Protein AF-M4EIZ7-F1 (afdb_monomer_lite)

InterPro domains:
  IPR009071 High mobility group box domain [PS50118] (64-127)
  IPR036910 High mobility group box domain superfamily [G3DSA:1.10.30.10] (46-147)
  IPR036910 High mobility group box domain superfamily [SSF470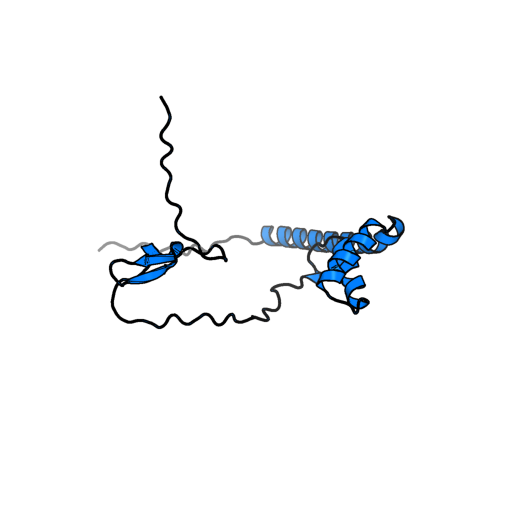95] (64-124)

pLDDT: mean 77.68, std 16.61, range [40.66, 96.44]

Structure (mmCIF, N/CA/C/O backbone):
data_AF-M4EIZ7-F1
#
_entry.id   AF-M4EIZ7-F1
#
loop_
_atom_site.group_PDB
_atom_site.id
_atom_site.type_symbol
_atom_site.label_atom_id
_atom_site.label_alt_id
_atom_site.label_comp_id
_atom_site.label_asym_id
_atom_site.label_entity_id
_atom_site.label_seq_id
_atom_site.pdbx_PDB_ins_code
_atom_site.Cartn_x
_atom_site.Cartn_y
_atom_site.Cartn_z
_atom_site.occupancy
_atom_site.B_iso_or_equiv
_atom_site.auth_seq_id
_atom_site.auth_comp_id
_atom_site.auth_asym_id
_atom_site.auth_atom_id
_atom_site.pdbx_PDB_model_num
ATOM 1 N N . MET A 1 1 ? 21.995 -49.589 -6.315 1.00 51.41 1 MET A N 1
ATOM 2 C CA . MET A 1 1 ? 21.431 -49.164 -7.616 1.00 51.41 1 MET A CA 1
ATOM 3 C C . MET A 1 1 ? 21.287 -47.648 -7.625 1.00 51.41 1 MET A C 1
ATOM 5 O O . MET A 1 1 ? 20.563 -47.116 -6.792 1.00 51.41 1 MET A O 1
ATOM 9 N N . ALA A 1 2 ? 22.015 -46.943 -8.492 1.00 57.19 2 ALA A N 1
ATOM 10 C CA . ALA A 1 2 ? 21.893 -45.491 -8.612 1.00 57.19 2 ALA A CA 1
ATOM 11 C C . ALA A 1 2 ? 20.560 -45.145 -9.294 1.00 57.19 2 ALA A C 1
ATOM 13 O O . ALA A 1 2 ? 20.299 -45.598 -10.407 1.00 57.19 2 ALA A O 1
ATOM 14 N N . ARG A 1 3 ? 19.702 -44.361 -8.629 1.00 63.81 3 ARG A N 1
ATOM 15 C CA . ARG A 1 3 ? 18.488 -43.817 -9.252 1.00 63.81 3 ARG A CA 1
ATOM 16 C C . ARG A 1 3 ? 18.920 -42.861 -10.364 1.00 63.81 3 ARG A C 1
ATOM 18 O O . ARG A 1 3 ? 19.414 -41.772 -10.073 1.00 63.81 3 ARG A O 1
ATOM 25 N N . ILE A 1 4 ? 18.740 -43.265 -11.620 1.00 63.62 4 ILE A N 1
ATOM 26 C CA . ILE A 1 4 ? 18.864 -42.377 -12.778 1.00 63.62 4 ILE A CA 1
ATOM 27 C C . ILE A 1 4 ? 17.830 -41.267 -12.582 1.00 63.62 4 ILE A C 1
ATOM 29 O O . ILE A 1 4 ? 16.629 -41.479 -12.741 1.00 63.62 4 ILE A O 1
ATOM 33 N N . ARG A 1 5 ? 18.282 -40.079 -12.171 1.00 64.69 5 ARG A N 1
ATOM 34 C CA . ARG A 1 5 ? 17.429 -38.892 -12.180 1.00 64.69 5 ARG A CA 1
ATOM 35 C C . ARG A 1 5 ? 17.191 -38.576 -13.651 1.00 64.69 5 ARG A C 1
ATOM 37 O O . ARG A 1 5 ? 18.125 -38.148 -14.328 1.00 64.69 5 ARG A O 1
ATOM 44 N N . LYS A 1 6 ? 15.975 -38.806 -14.156 1.00 65.88 6 LYS A N 1
ATOM 45 C CA . LYS A 1 6 ? 15.552 -38.234 -15.439 1.00 65.88 6 LYS A CA 1
ATOM 46 C C . LYS A 1 6 ? 15.778 -36.726 -15.321 1.00 65.88 6 LYS A C 1
ATOM 48 O O . LYS A 1 6 ? 15.072 -36.061 -14.567 1.00 65.88 6 LYS A O 1
ATOM 53 N N . ARG A 1 7 ? 16.807 -36.188 -15.985 1.00 62.72 7 ARG A N 1
ATOM 54 C CA . ARG A 1 7 ? 16.916 -34.740 -16.168 1.00 62.72 7 ARG A CA 1
ATOM 55 C C . ARG A 1 7 ? 15.760 -34.367 -17.080 1.00 62.72 7 ARG A C 1
ATOM 57 O O . ARG A 1 7 ? 15.833 -34.595 -18.282 1.00 62.72 7 ARG A O 1
ATOM 64 N N . VAL A 1 8 ? 14.685 -33.859 -16.490 1.00 70.25 8 VAL A N 1
ATOM 65 C CA . VAL A 1 8 ? 13.662 -33.142 -17.242 1.00 70.25 8 VAL A CA 1
ATOM 66 C C . VAL A 1 8 ? 14.391 -31.954 -17.860 1.00 70.25 8 VAL A C 1
ATOM 68 O O . VAL A 1 8 ? 14.947 -31.129 -17.133 1.00 70.25 8 VAL A O 1
ATOM 71 N N . GLN A 1 9 ? 14.504 -31.925 -19.188 1.00 69.31 9 GLN A N 1
ATOM 72 C CA . GLN A 1 9 ? 15.018 -30.744 -19.867 1.00 69.31 9 GLN A CA 1
ATOM 73 C C . GLN A 1 9 ? 14.018 -29.624 -19.599 1.00 69.31 9 GLN A C 1
ATOM 75 O O . GLN A 1 9 ? 12.877 -29.680 -20.045 1.00 69.31 9 GLN A O 1
ATOM 80 N N . ALA A 1 10 ? 14.425 -28.653 -18.786 1.00 72.31 10 ALA A N 1
ATOM 81 C CA . ALA A 1 10 ? 13.593 -27.497 -18.515 1.00 72.31 10 ALA A CA 1
ATOM 82 C C . ALA A 1 10 ? 13.431 -26.696 -19.811 1.00 72.31 10 ALA A C 1
ATOM 84 O O . ALA A 1 10 ? 14.421 -26.431 -20.502 1.00 72.31 10 ALA A O 1
ATOM 85 N N . VAL A 1 11 ? 12.194 -26.306 -20.122 1.00 77.56 11 VAL A N 1
ATOM 86 C CA . VAL A 1 11 ? 11.912 -25.434 -21.264 1.00 77.56 11 VAL A CA 1
ATOM 87 C C . VAL A 1 11 ? 12.696 -24.133 -21.100 1.00 77.56 11 VAL A C 1
ATOM 89 O O . VAL A 1 11 ? 12.800 -23.590 -19.995 1.00 77.56 11 VAL A O 1
ATOM 92 N N . ARG A 1 12 ? 13.295 -23.650 -22.193 1.00 80.06 12 ARG A N 1
ATOM 93 C CA . ARG A 1 12 ? 14.042 -22.389 -22.197 1.00 80.06 12 ARG A CA 1
ATOM 94 C C . ARG A 1 12 ? 13.078 -21.242 -21.882 1.00 80.06 12 ARG A C 1
ATOM 96 O O . ARG A 1 12 ? 12.011 -21.143 -22.475 1.00 80.06 12 ARG A O 1
ATOM 103 N N . ARG A 1 13 ? 13.467 -20.384 -20.940 1.00 85.12 13 ARG A N 1
ATOM 104 C CA . ARG A 1 13 ? 12.698 -19.204 -20.522 1.00 85.12 13 ARG A CA 1
ATOM 105 C C . ARG A 1 13 ? 13.442 -17.933 -20.904 1.00 85.12 13 ARG A C 1
ATOM 107 O O . ARG A 1 13 ? 14.675 -17.939 -20.947 1.00 85.12 13 ARG A O 1
ATOM 114 N N . ALA A 1 14 ? 12.701 -16.863 -21.167 1.00 83.75 14 ALA A N 1
ATOM 115 C CA . ALA A 1 14 ? 13.272 -15.533 -21.330 1.00 83.75 14 ALA A CA 1
ATOM 116 C C . ALA A 1 14 ? 13.660 -14.932 -19.964 1.00 83.75 14 ALA A C 1
ATOM 118 O O . ALA A 1 14 ? 13.350 -15.487 -18.908 1.00 83.75 14 ALA A O 1
ATOM 119 N N . ALA A 1 15 ? 14.383 -13.808 -19.979 1.00 86.19 15 ALA A N 1
ATOM 120 C CA . ALA A 1 15 ? 14.900 -13.167 -18.765 1.00 86.19 15 ALA A CA 1
ATOM 121 C C . ALA A 1 15 ? 13.793 -12.681 -17.807 1.00 86.19 15 ALA A C 1
ATOM 123 O O . ALA A 1 15 ? 14.008 -12.629 -16.600 1.00 86.19 15 ALA A O 1
ATOM 124 N N . ASP A 1 16 ? 12.610 -12.374 -18.337 1.00 87.44 16 ASP A N 1
ATOM 125 C CA . ASP A 1 16 ? 11.395 -12.028 -17.588 1.00 87.44 16 ASP A CA 1
ATOM 126 C C . ASP A 1 16 ? 10.657 -13.261 -17.020 1.00 87.44 16 ASP A C 1
ATOM 128 O O . ASP A 1 16 ? 9.617 -13.130 -16.380 1.00 87.44 16 ASP A O 1
ATOM 132 N N . GLY A 1 17 ? 11.182 -14.472 -17.245 1.00 88.00 17 GLY A N 1
ATOM 133 C CA . GLY A 1 17 ? 10.602 -15.737 -16.791 1.00 88.00 17 GLY A CA 1
ATOM 134 C C . GLY A 1 17 ? 9.508 -16.300 -17.702 1.00 88.00 17 GLY A C 1
ATOM 135 O O . GLY A 1 17 ? 9.040 -17.425 -17.463 1.00 88.00 17 GLY A O 1
ATOM 136 N N . SER A 1 18 ? 9.131 -15.569 -18.755 1.00 86.94 18 SER A N 1
ATOM 137 C CA . SER A 1 18 ? 8.162 -16.028 -19.747 1.00 86.94 18 SER A CA 1
ATOM 138 C C . SER A 1 18 ? 8.687 -17.254 -20.503 1.00 86.94 18 SER A C 1
ATOM 140 O O . SER A 1 18 ? 9.896 -17.479 -20.633 1.00 86.94 18 SER A O 1
ATOM 142 N N . ALA A 1 19 ? 7.763 -18.100 -20.952 1.00 91.50 19 ALA A N 1
ATOM 143 C CA . ALA A 1 19 ? 8.080 -19.340 -21.641 1.00 91.50 19 ALA A CA 1
ATOM 144 C C . ALA A 1 19 ? 7.253 -19.426 -22.923 1.00 91.50 19 ALA A C 1
ATOM 146 O O . ALA A 1 19 ? 6.026 -19.297 -22.892 1.00 91.50 19 ALA A O 1
ATOM 147 N N . PHE A 1 20 ? 7.948 -19.641 -24.030 1.00 91.25 20 PHE A N 1
ATOM 148 C CA . PHE A 1 20 ? 7.373 -19.755 -25.360 1.00 91.25 20 PHE A CA 1
ATOM 149 C C . PHE A 1 20 ? 7.850 -21.058 -25.977 1.00 91.25 20 PHE A C 1
ATOM 151 O O . PHE A 1 20 ? 8.997 -21.453 -25.755 1.00 91.25 20 PHE A O 1
ATOM 158 N N . ASP A 1 21 ? 6.980 -21.686 -26.752 1.00 89.19 21 ASP A N 1
ATOM 159 C CA . ASP A 1 21 ? 7.332 -22.839 -27.562 1.00 89.19 21 ASP A CA 1
ATOM 160 C C . ASP A 1 21 ? 6.916 -22.602 -29.010 1.00 89.19 21 ASP A C 1
ATOM 162 O O . ASP A 1 21 ? 5.981 -21.846 -29.293 1.00 89.19 21 ASP A O 1
ATOM 166 N N . LYS A 1 22 ? 7.660 -23.199 -29.935 1.00 88.81 22 LYS A N 1
ATOM 167 C CA . LYS A 1 22 ? 7.394 -23.044 -31.360 1.00 88.81 22 LYS A CA 1
ATOM 168 C C . LYS A 1 22 ? 6.382 -24.101 -31.775 1.00 88.81 22 LYS A C 1
ATOM 170 O O . LYS A 1 22 ? 6.656 -25.287 -31.638 1.00 88.81 22 LYS A O 1
ATOM 175 N N . CYS A 1 23 ? 5.244 -23.686 -32.319 1.00 89.25 23 CYS A N 1
ATOM 176 C CA . CYS A 1 23 ? 4.328 -24.642 -32.921 1.00 89.25 23 CYS A CA 1
ATOM 177 C C . CYS A 1 23 ? 4.974 -25.278 -34.158 1.00 89.25 23 CYS A C 1
ATOM 179 O O . CYS A 1 23 ? 5.489 -24.579 -35.031 1.00 89.25 23 CYS A O 1
ATOM 181 N N . GLU A 1 24 ? 4.963 -26.607 -34.225 1.00 87.75 24 GLU A N 1
ATOM 182 C CA . GLU A 1 24 ? 5.543 -27.359 -35.342 1.00 87.75 24 GLU A CA 1
ATOM 183 C C . GLU A 1 24 ? 4.694 -27.251 -36.619 1.00 87.75 24 GLU A C 1
ATOM 185 O O . GLU A 1 24 ? 5.236 -27.331 -37.719 1.00 87.75 24 GLU A O 1
ATOM 190 N N . GLU A 1 25 ? 3.387 -27.005 -36.479 1.00 85.44 25 GLU A N 1
ATOM 191 C CA . GLU A 1 25 ? 2.432 -26.921 -37.588 1.00 85.44 25 GLU A CA 1
ATOM 192 C C . GLU A 1 25 ? 2.445 -25.545 -38.277 1.00 85.44 25 GLU A C 1
ATOM 194 O O . GLU A 1 25 ? 2.586 -25.469 -39.497 1.00 85.44 25 GLU A O 1
ATOM 199 N N . CYS A 1 26 ? 2.341 -24.441 -37.521 1.00 87.00 26 CYS A N 1
ATOM 200 C CA . CYS A 1 26 ? 2.352 -23.082 -38.089 1.00 87.00 26 CYS A CA 1
ATOM 201 C C . CYS A 1 26 ? 3.710 -22.371 -38.007 1.00 87.00 26 CYS A C 1
ATOM 203 O O . CYS A 1 26 ? 3.928 -21.373 -38.695 1.00 87.00 26 CYS A O 1
ATOM 205 N N . GLY A 1 27 ? 4.640 -22.867 -37.189 1.00 84.69 27 GLY A N 1
ATOM 206 C CA . GLY A 1 27 ? 5.965 -22.276 -37.007 1.00 84.69 27 GLY A CA 1
ATOM 207 C C . GLY A 1 27 ? 6.014 -21.049 -36.091 1.00 84.69 27 GLY A C 1
ATOM 208 O O . GLY A 1 27 ? 7.106 -20.501 -35.909 1.00 84.69 27 GLY A O 1
ATOM 209 N N . ASP A 1 28 ? 4.889 -20.619 -35.516 1.00 85.06 28 ASP A N 1
ATOM 210 C CA . ASP A 1 28 ? 4.827 -19.443 -34.647 1.00 85.06 28 ASP A CA 1
ATOM 211 C C . ASP A 1 28 ? 5.311 -19.752 -33.222 1.00 85.06 28 ASP A C 1
ATOM 213 O O . ASP A 1 28 ? 5.103 -20.837 -32.680 1.00 85.06 28 ASP A O 1
ATOM 217 N N . MET A 1 29 ? 5.965 -18.765 -32.604 1.00 86.00 29 MET A N 1
ATOM 218 C CA . MET A 1 29 ? 6.363 -18.804 -31.194 1.00 86.00 29 MET A CA 1
ATOM 219 C C . MET A 1 29 ? 5.163 -18.418 -30.329 1.00 86.00 29 MET A C 1
ATOM 221 O O . MET A 1 29 ? 4.774 -17.249 -30.289 1.00 86.00 29 MET A O 1
ATOM 225 N N . ILE A 1 30 ? 4.585 -19.385 -29.625 1.00 85.12 30 ILE A N 1
ATOM 226 C CA . ILE A 1 30 ? 3.369 -19.211 -28.829 1.00 85.12 30 ILE A CA 1
ATOM 227 C C . ILE A 1 30 ? 3.721 -19.333 -27.350 1.00 85.12 30 ILE A C 1
ATOM 229 O O . ILE A 1 30 ? 4.553 -20.148 -26.951 1.00 85.12 30 ILE A O 1
ATOM 233 N N . ALA A 1 31 ? 3.116 -18.489 -26.514 1.00 90.00 31 ALA A N 1
ATOM 234 C CA . ALA A 1 31 ? 3.276 -18.610 -25.070 1.00 90.00 31 ALA A CA 1
ATOM 235 C C . ALA A 1 31 ? 2.762 -19.985 -24.632 1.00 90.00 31 ALA A C 1
ATOM 237 O O . ALA A 1 31 ? 1.648 -20.352 -24.989 1.00 90.00 31 ALA A O 1
ATOM 238 N N . ILE A 1 32 ? 3.529 -20.724 -23.826 1.00 89.19 32 ILE A N 1
ATOM 239 C CA . ILE A 1 32 ? 3.183 -22.115 -23.469 1.00 89.19 32 ILE A CA 1
ATOM 240 C C . ILE A 1 32 ? 1.791 -22.206 -22.827 1.00 89.19 32 ILE A C 1
ATOM 242 O O . ILE A 1 32 ? 1.043 -23.134 -23.100 1.00 89.19 32 ILE A O 1
ATOM 246 N N . ALA A 1 33 ? 1.409 -21.203 -22.030 1.00 89.00 33 ALA A N 1
ATOM 247 C CA . ALA A 1 33 ? 0.087 -21.125 -21.405 1.00 89.00 33 ALA A CA 1
ATOM 248 C C . ALA A 1 33 ? -1.081 -21.019 -22.408 1.00 89.00 33 ALA A C 1
ATOM 250 O O . ALA A 1 33 ? -2.219 -21.285 -22.040 1.00 89.00 33 ALA A O 1
ATOM 251 N N . LEU A 1 34 ? -0.805 -20.604 -23.646 1.00 87.88 34 LEU A N 1
ATOM 252 C CA . LEU A 1 34 ? -1.779 -20.436 -24.724 1.00 87.88 34 LEU A CA 1
ATOM 253 C C . LEU A 1 34 ? -1.581 -21.458 -25.848 1.00 87.88 34 LEU A C 1
ATOM 255 O O . LEU A 1 34 ? -2.261 -21.363 -26.865 1.00 87.88 34 LEU A O 1
ATOM 259 N N . PHE A 1 35 ? -0.658 -22.411 -25.691 1.00 87.00 35 PHE A N 1
ATOM 260 C CA . PHE A 1 35 ? -0.319 -23.351 -26.753 1.00 87.00 35 PHE A CA 1
ATOM 261 C C . PHE A 1 35 ? -1.515 -24.243 -27.108 1.00 87.00 35 PHE A C 1
ATOM 263 O O . PHE A 1 35 ? -1.845 -24.354 -28.274 1.00 87.00 35 PHE A O 1
ATOM 270 N N . ASP A 1 36 ? -2.269 -24.773 -26.146 1.00 86.44 36 ASP A N 1
ATOM 271 C CA . ASP A 1 36 ? -3.449 -25.609 -26.451 1.00 86.44 36 ASP A CA 1
ATOM 272 C C . ASP A 1 36 ? -4.625 -24.821 -27.058 1.00 86.44 36 ASP A C 1
ATOM 274 O O . ASP A 1 36 ? -5.519 -25.395 -27.674 1.00 86.44 36 ASP A O 1
ATOM 278 N N . MET A 1 37 ? -4.632 -23.498 -26.877 1.00 86.25 37 MET A N 1
ATOM 279 C CA . MET A 1 37 ? -5.667 -22.593 -27.389 1.00 86.25 37 MET A CA 1
ATOM 280 C C . MET A 1 37 ? -5.245 -21.890 -28.682 1.00 86.25 37 MET A C 1
ATOM 282 O O . MET A 1 37 ? -5.954 -21.001 -29.156 1.00 86.25 37 MET A O 1
ATOM 286 N N . HIS A 1 38 ? -4.074 -22.222 -29.228 1.00 86.38 38 HIS A N 1
ATOM 287 C CA . HIS A 1 38 ? -3.623 -21.620 -30.469 1.00 86.38 38 HIS A CA 1
ATOM 288 C C . HIS A 1 38 ? -4.377 -22.246 -31.647 1.00 86.38 38 HIS A C 1
ATOM 290 O O . HIS A 1 38 ? -4.454 -23.463 -31.790 1.00 86.38 38 HIS A O 1
ATOM 296 N N . GLU A 1 39 ? -4.939 -21.405 -32.506 1.00 83.69 39 GLU A N 1
ATOM 297 C CA . GLU A 1 39 ? -5.618 -21.851 -33.719 1.00 83.69 39 GLU A CA 1
ATOM 298 C C . GLU A 1 39 ? -4.594 -21.908 -34.862 1.00 83.69 39 GLU A C 1
ATOM 300 O O . GLU A 1 39 ? -4.077 -20.879 -35.308 1.00 83.69 39 GLU A O 1
ATOM 305 N N . CYS A 1 40 ? -4.260 -23.122 -35.311 1.00 84.25 40 CYS A N 1
ATOM 306 C CA . CYS A 1 40 ? -3.364 -23.334 -36.443 1.00 84.25 40 CYS A CA 1
ATOM 307 C C . CYS A 1 40 ? -4.087 -23.091 -37.773 1.00 84.25 40 CYS A C 1
ATOM 309 O O . CYS A 1 40 ? -4.986 -23.838 -38.151 1.00 84.25 40 CYS A O 1
ATOM 311 N N . GLY A 1 41 ? -3.642 -22.080 -38.519 1.00 69.00 41 GLY A N 1
ATOM 312 C CA . GLY A 1 41 ? -4.128 -21.805 -39.871 1.00 69.00 41 GLY A CA 1
ATOM 313 C C . GLY A 1 41 ? -5.303 -20.819 -39.957 1.00 69.00 41 GLY A C 1
ATOM 314 O O . GLY A 1 41 ? -6.171 -20.741 -39.104 1.00 69.00 41 GLY A O 1
ATOM 315 N N . GLU A 1 42 ? -5.271 -20.068 -41.059 1.00 59.47 42 GLU A N 1
ATOM 316 C CA . GLU A 1 42 ? -6.168 -19.005 -41.532 1.00 59.47 42 GLU A CA 1
ATOM 317 C C . GLU A 1 42 ? -6.301 -17.693 -40.731 1.00 59.47 42 GLU A C 1
ATOM 319 O O . GLU A 1 42 ? -6.992 -17.551 -39.730 1.00 59.47 42 GLU A O 1
ATOM 324 N N . LYS A 1 43 ? -5.730 -16.662 -41.378 1.00 56.78 43 LYS A N 1
ATOM 325 C CA . LYS A 1 43 ? -5.857 -15.217 -41.152 1.00 56.78 43 LYS A CA 1
ATOM 326 C C . LYS A 1 43 ? -5.270 -14.757 -39.830 1.00 56.78 43 LYS A C 1
ATOM 328 O O . LYS A 1 43 ? -5.962 -14.596 -38.831 1.00 56.78 43 LYS A O 1
ATOM 333 N N . ARG A 1 44 ? -3.984 -14.395 -39.922 1.00 56.72 44 ARG A N 1
ATOM 334 C CA . ARG A 1 44 ? -3.295 -13.467 -39.022 1.00 56.72 44 ARG A CA 1
ATOM 335 C C . ARG A 1 44 ? -4.199 -12.266 -38.744 1.00 56.72 44 ARG A C 1
ATOM 337 O O . ARG A 1 44 ? -4.167 -11.267 -39.460 1.00 56.72 44 ARG A O 1
ATOM 344 N N . ARG A 1 45 ? -5.008 -12.345 -37.691 1.00 58.94 45 ARG A N 1
ATOM 345 C CA . ARG A 1 45 ? -5.427 -11.147 -36.985 1.00 58.94 45 ARG A CA 1
ATOM 346 C C . ARG A 1 45 ? -4.139 -10.694 -36.342 1.00 58.94 45 ARG A C 1
ATOM 348 O O . ARG A 1 45 ? -3.642 -11.390 -35.461 1.00 58.94 45 ARG A O 1
ATOM 355 N N . GLU A 1 46 ? -3.539 -9.625 -36.862 1.00 58.88 46 GLU A N 1
ATOM 356 C CA . GLU A 1 46 ? -2.385 -9.042 -36.190 1.00 58.88 46 GLU A CA 1
ATOM 357 C C . GLU A 1 46 ? -2.758 -8.925 -34.714 1.00 58.88 46 GLU A C 1
ATOM 359 O O . GLU A 1 46 ? -3.802 -8.322 -34.416 1.00 58.88 46 GLU A O 1
ATOM 364 N N . PRO A 1 47 ? -2.010 -9.575 -33.800 1.00 58.78 47 PRO A N 1
ATOM 365 C CA . PRO A 1 47 ? -2.319 -9.463 -32.395 1.00 58.78 47 PRO A CA 1
ATOM 366 C C . PRO A 1 47 ? -2.263 -7.972 -32.122 1.00 58.78 47 PRO A C 1
ATOM 368 O O . PRO A 1 47 ? -1.215 -7.348 -32.316 1.00 58.78 47 PRO A O 1
ATOM 371 N N . LYS A 1 48 ? -3.411 -7.377 -31.769 1.00 61.56 48 LYS A N 1
ATOM 372 C CA . LYS A 1 48 ? -3.456 -5.991 -31.316 1.00 61.56 48 LYS A CA 1
ATOM 373 C C . LYS A 1 48 ? -2.468 -5.957 -30.171 1.00 61.56 48 LYS A C 1
ATOM 375 O O . LYS A 1 48 ? -2.774 -6.464 -29.095 1.00 61.56 48 LYS A O 1
ATOM 380 N N . 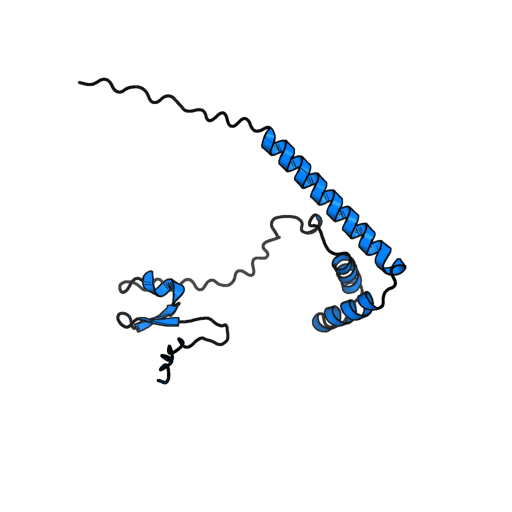ARG A 1 49 ? -1.257 -5.445 -30.429 1.00 58.06 49 ARG A N 1
ATOM 381 C CA . ARG A 1 49 ? -0.266 -5.234 -29.382 1.00 58.06 49 ARG A CA 1
ATOM 382 C C . ARG A 1 49 ? -1.030 -4.426 -28.368 1.00 58.06 49 ARG A C 1
ATOM 384 O O . ARG A 1 49 ? -1.506 -3.336 -28.700 1.00 58.06 49 ARG A O 1
ATOM 391 N N . PHE A 1 50 ? -1.228 -5.009 -27.193 1.00 59.56 50 PHE A N 1
ATOM 392 C CA . PHE A 1 50 ? -1.746 -4.267 -26.074 1.00 59.56 50 PHE A CA 1
ATOM 393 C C . PHE A 1 50 ? -0.688 -3.191 -25.859 1.00 59.56 50 PHE A C 1
ATOM 395 O O . PHE A 1 50 ? 0.372 -3.440 -25.287 1.00 59.56 50 PHE A O 1
ATOM 402 N N . LYS A 1 51 ? -0.903 -2.011 -26.455 1.00 56.22 51 LYS A N 1
ATOM 403 C CA . LYS A 1 51 ? -0.273 -0.799 -25.972 1.00 56.22 51 LYS A CA 1
ATOM 404 C C . LYS A 1 51 ? -0.722 -0.812 -24.536 1.00 56.22 51 LYS A C 1
ATOM 406 O O . LYS A 1 51 ? -1.926 -0.720 -24.313 1.00 56.22 51 LYS A O 1
ATOM 411 N N . CYS A 1 52 ? 0.215 -1.088 -23.629 1.00 40.66 52 CYS A N 1
ATOM 412 C CA . CYS A 1 52 ? 0.030 -0.840 -22.218 1.00 40.66 52 CYS A CA 1
ATOM 413 C C . CYS A 1 52 ? -0.612 0.536 -22.174 1.00 40.66 52 CYS A C 1
ATOM 415 O O . CYS A 1 52 ? 0.038 1.545 -22.449 1.00 40.66 52 CYS A O 1
ATOM 417 N N . VAL A 1 53 ? -1.929 0.559 -21.988 1.00 47.19 53 VAL A N 1
ATOM 418 C CA . VAL A 1 53 ? -2.574 1.752 -21.521 1.00 47.19 53 VAL A CA 1
ATOM 419 C C . VAL A 1 53 ? -1.990 1.766 -20.130 1.00 47.19 53 VAL A C 1
ATOM 421 O O . VAL A 1 53 ? -2.393 0.964 -19.281 1.00 47.19 53 VAL A O 1
ATOM 424 N N . SER A 1 54 ? -0.947 2.578 -19.943 1.00 48.56 54 SER A N 1
ATOM 425 C CA . SER A 1 54 ? -0.675 3.219 -18.669 1.00 48.56 54 SER A CA 1
ATOM 426 C C . SER A 1 54 ? -1.975 3.925 -18.347 1.00 48.56 54 SER A C 1
ATOM 428 O O . SER A 1 54 ? -2.210 5.073 -18.710 1.00 48.56 54 SER A O 1
ATOM 430 N N . SER A 1 55 ? -2.910 3.115 -17.873 1.00 45.88 55 SER A N 1
ATOM 431 C CA . SER A 1 55 ? -4.209 3.538 -17.470 1.00 45.88 55 SER A CA 1
ATOM 432 C C . SER A 1 55 ? -3.817 4.306 -16.243 1.00 45.88 55 SER A C 1
ATOM 434 O O . SER A 1 55 ? -3.416 3.711 -15.243 1.00 45.88 55 SER A O 1
ATOM 436 N N . ASP A 1 56 ? -3.945 5.619 -16.317 1.00 48.00 56 ASP A N 1
ATOM 437 C CA . ASP A 1 56 ? -4.355 6.380 -15.157 1.00 48.00 56 ASP A CA 1
ATOM 438 C C . ASP A 1 56 ? -5.757 5.865 -14.777 1.00 48.00 56 ASP A C 1
ATOM 440 O O . ASP A 1 56 ? -6.759 6.574 -14.842 1.00 48.00 56 ASP A O 1
ATOM 444 N N . SER A 1 57 ? -5.867 4.570 -14.453 1.00 52.62 57 SER A N 1
ATOM 445 C CA . SER A 1 57 ? -6.958 4.040 -13.683 1.00 52.62 57 SER A CA 1
ATOM 446 C C . SER A 1 57 ? -6.761 4.736 -12.359 1.00 52.62 57 SER A C 1
ATOM 448 O O . SER A 1 57 ? -5.944 4.314 -11.537 1.00 52.62 57 SER A O 1
ATOM 450 N N . LYS A 1 58 ? -7.463 5.861 -12.193 1.00 47.25 58 LYS A N 1
ATOM 451 C CA . LYS A 1 58 ? -7.776 6.348 -10.862 1.00 47.25 58 LYS A CA 1
ATOM 452 C C . LYS A 1 58 ? -8.215 5.107 -10.095 1.00 47.25 58 LYS A C 1
ATOM 454 O O . LYS A 1 58 ? -9.105 4.404 -10.588 1.00 47.25 58 LYS A O 1
ATOM 459 N N . PRO A 1 59 ? -7.517 4.765 -9.011 1.00 45.97 59 PRO A N 1
ATOM 460 C CA . PRO A 1 59 ? -7.824 3.558 -8.283 1.00 45.97 59 PRO A CA 1
ATOM 461 C C . PRO A 1 59 ? -9.310 3.560 -7.954 1.00 45.97 59 PRO A C 1
ATOM 463 O O . PRO A 1 59 ? -9.890 4.582 -7.582 1.00 45.97 59 PRO A O 1
ATOM 466 N N . VAL A 1 60 ? -9.940 2.422 -8.214 1.00 44.44 60 VAL A N 1
ATOM 467 C CA . VAL A 1 60 ? -11.300 2.159 -7.772 1.00 44.44 60 VAL A CA 1
ATOM 468 C C . VAL A 1 60 ? -11.237 2.159 -6.245 1.00 44.44 60 VAL A C 1
ATOM 470 O O . VAL A 1 60 ? -10.689 1.235 -5.656 1.00 44.44 60 VAL A O 1
ATOM 473 N N . GLY A 1 61 ? -11.733 3.238 -5.636 1.00 53.72 61 GLY A N 1
ATOM 474 C CA . GLY A 1 61 ? -11.656 3.502 -4.197 1.00 53.72 61 GLY A CA 1
ATOM 475 C C . GLY A 1 61 ? -10.563 4.511 -3.826 1.00 53.72 61 GLY A C 1
ATOM 476 O O . GLY A 1 61 ? -9.436 4.448 -4.318 1.00 53.72 61 GLY A O 1
ATOM 477 N N . SER A 1 62 ? -10.895 5.461 -2.948 1.00 57.75 62 SER A N 1
ATOM 478 C CA . SER A 1 62 ? -9.903 6.271 -2.240 1.00 57.75 62 SER A CA 1
ATOM 479 C C . SER A 1 62 ? -9.053 5.336 -1.378 1.00 57.75 62 SER A C 1
ATOM 481 O O . SER A 1 62 ? -9.509 4.859 -0.345 1.00 57.75 62 SER A O 1
ATOM 483 N N . PHE A 1 63 ? -7.791 5.104 -1.762 1.00 61.25 63 PHE A N 1
ATOM 484 C CA . PHE A 1 63 ? -6.798 4.434 -0.898 1.00 61.25 63 PHE A CA 1
ATOM 485 C C . PHE A 1 63 ? -6.608 5.140 0.455 1.00 61.25 63 PHE A C 1
ATOM 487 O O . PHE A 1 63 ? -5.953 4.624 1.356 1.00 61.25 63 PHE A O 1
ATOM 494 N N . GLU A 1 64 ? -7.152 6.348 0.588 1.00 70.19 64 GLU A N 1
ATOM 495 C CA . GLU A 1 64 ? -7.137 7.134 1.810 1.00 70.19 64 GLU A CA 1
ATOM 496 C C . GLU A 1 64 ? -7.830 6.406 2.971 1.00 70.19 64 GLU A C 1
ATOM 498 O O . GLU A 1 64 ? -7.326 6.462 4.093 1.00 70.19 64 GLU A O 1
ATOM 503 N N . ASP A 1 65 ? -8.894 5.653 2.674 1.00 75.81 65 ASP A N 1
ATOM 504 C CA . ASP A 1 65 ? -9.708 4.938 3.664 1.00 75.81 65 ASP A CA 1
ATOM 505 C C . ASP A 1 65 ? -9.194 3.519 3.969 1.00 75.81 65 ASP A C 1
ATOM 507 O O . ASP A 1 65 ? -9.792 2.802 4.773 1.00 75.81 65 ASP A O 1
ATOM 511 N N . GLU A 1 66 ? -8.110 3.077 3.319 1.00 86.88 66 GLU A N 1
ATOM 512 C CA . GLU A 1 66 ? -7.536 1.748 3.541 1.00 86.88 66 GLU A CA 1
ATOM 513 C C . GLU A 1 66 ? -6.604 1.750 4.769 1.00 86.88 66 GLU A C 1
ATOM 515 O O . GLU A 1 66 ? -5.778 2.667 4.909 1.00 86.88 66 GLU A O 1
ATOM 520 N N . PRO A 1 67 ? -6.692 0.728 5.648 1.00 90.81 67 PRO A N 1
ATOM 521 C CA . PRO A 1 67 ? -5.822 0.579 6.807 1.00 90.81 67 PRO A CA 1
ATOM 522 C C . PRO A 1 67 ? -4.360 0.525 6.375 1.00 90.81 67 PRO A C 1
ATOM 524 O O . PRO A 1 67 ? -3.959 -0.266 5.516 1.00 90.81 67 PRO A O 1
ATOM 527 N N . ARG A 1 68 ? -3.539 1.388 6.972 1.00 93.06 68 ARG A N 1
ATOM 528 C CA . ARG A 1 68 ? -2.141 1.587 6.578 1.00 93.06 68 ARG A CA 1
ATOM 529 C C . ARG A 1 68 ? -1.243 1.611 7.801 1.00 93.06 68 ARG A C 1
ATOM 531 O O . ARG A 1 68 ? -1.575 2.155 8.844 1.00 93.06 68 ARG A O 1
ATOM 538 N N . SER A 1 69 ? -0.050 1.040 7.650 1.00 93.50 69 SER A N 1
ATOM 539 C CA . SER A 1 69 ? 0.946 1.025 8.723 1.00 93.50 69 SER A CA 1
ATOM 540 C C . SER A 1 69 ? 1.354 2.452 9.125 1.00 93.50 69 SER A C 1
ATOM 542 O O . SER A 1 69 ? 1.509 3.300 8.242 1.00 93.50 69 SER A O 1
ATOM 544 N N . PRO A 1 70 ? 1.664 2.708 10.413 1.00 94.94 70 PRO A N 1
ATOM 545 C CA . PRO A 1 70 ? 2.231 3.979 10.877 1.00 94.94 70 PRO A CA 1
ATOM 546 C C . PRO A 1 70 ? 3.426 4.458 10.035 1.00 94.94 70 PRO A C 1
ATOM 548 O O . PRO A 1 70 ? 3.590 5.649 9.775 1.00 94.94 70 PRO A O 1
ATOM 551 N N . PHE A 1 71 ? 4.244 3.522 9.542 1.00 93.56 71 PHE A N 1
ATOM 552 C CA . PHE A 1 71 ? 5.382 3.841 8.681 1.00 93.56 71 PHE A CA 1
ATOM 553 C C . PHE A 1 71 ? 4.965 4.482 7.348 1.00 93.56 71 PHE A C 1
ATOM 555 O O . PHE A 1 71 ? 5.700 5.316 6.830 1.00 93.56 71 PHE A O 1
ATOM 562 N N . VAL A 1 72 ? 3.806 4.119 6.791 1.00 92.75 72 VAL A N 1
ATOM 563 C CA . VAL A 1 72 ? 3.307 4.674 5.523 1.00 92.75 72 VAL A CA 1
ATOM 564 C C . VAL A 1 72 ? 2.966 6.152 5.689 1.00 92.75 72 VAL A C 1
ATOM 566 O O . VAL A 1 72 ? 3.409 6.957 4.877 1.00 92.75 72 VAL A O 1
ATOM 569 N N . PHE A 1 73 ? 2.301 6.532 6.784 1.00 93.25 73 PHE A N 1
ATOM 570 C CA . PHE A 1 73 ? 2.038 7.942 7.098 1.00 93.25 73 PHE A CA 1
ATOM 571 C C . PHE A 1 73 ? 3.333 8.743 7.263 1.00 93.25 73 PHE A C 1
ATOM 573 O O . PHE A 1 73 ? 3.455 9.851 6.743 1.00 93.25 73 PHE A O 1
ATOM 580 N N . PHE A 1 74 ? 4.332 8.167 7.936 1.00 94.19 74 PHE A N 1
ATOM 581 C CA . PHE A 1 74 ? 5.652 8.787 8.036 1.00 94.19 74 PHE A CA 1
ATOM 582 C C . PHE A 1 74 ? 6.331 8.935 6.672 1.00 94.19 74 PHE A C 1
ATOM 584 O O . PHE A 1 74 ? 6.896 9.983 6.375 1.00 94.19 74 PHE A O 1
ATOM 591 N N . LEU A 1 75 ? 6.286 7.900 5.837 1.00 91.38 75 LEU A N 1
ATOM 592 C CA . LEU A 1 75 ? 6.884 7.902 4.506 1.00 91.38 75 LEU A CA 1
ATOM 593 C C . LEU A 1 75 ? 6.226 8.951 3.597 1.00 91.38 75 LEU A C 1
ATOM 595 O O . LEU A 1 75 ? 6.927 9.634 2.853 1.00 91.38 75 LEU A O 1
ATOM 599 N N . GLU A 1 76 ? 4.903 9.095 3.658 1.00 90.50 76 GLU A N 1
ATOM 600 C CA . GLU A 1 76 ? 4.153 10.127 2.937 1.00 90.50 76 GLU A CA 1
ATOM 601 C C . GLU A 1 76 ? 4.574 11.533 3.373 1.00 90.50 76 GLU A C 1
ATOM 603 O O . GLU A 1 76 ? 4.861 12.377 2.524 1.00 90.50 76 GLU A O 1
ATOM 608 N N . ASP A 1 77 ? 4.677 11.776 4.681 1.00 91.88 77 ASP A N 1
ATOM 609 C CA . ASP A 1 77 ? 5.118 13.068 5.210 1.00 91.88 77 ASP A CA 1
ATOM 610 C C . ASP A 1 77 ? 6.594 13.352 4.898 1.00 91.88 77 ASP A C 1
ATOM 612 O O . ASP A 1 77 ? 6.942 14.470 4.521 1.00 91.88 77 ASP A O 1
ATOM 616 N N . PHE A 1 78 ? 7.458 12.337 4.957 1.00 91.06 78 PHE A N 1
ATOM 617 C CA . PHE A 1 78 ? 8.866 12.455 4.584 1.00 91.06 78 PHE A CA 1
ATOM 618 C C . PHE A 1 78 ? 9.036 12.775 3.096 1.00 91.06 78 PHE A C 1
ATOM 620 O O . PHE A 1 78 ? 9.848 13.617 2.729 1.00 91.06 78 PHE A O 1
ATOM 627 N N . ARG A 1 79 ? 8.258 12.139 2.213 1.00 88.75 79 ARG A N 1
ATOM 628 C CA . ARG A 1 79 ? 8.318 12.394 0.764 1.00 88.75 79 ARG A CA 1
ATOM 629 C C . ARG A 1 79 ? 7.915 13.818 0.392 1.00 88.75 79 ARG A C 1
ATOM 631 O O . ARG A 1 79 ? 8.416 14.324 -0.602 1.00 88.75 79 ARG A O 1
ATOM 638 N N . LYS A 1 80 ? 7.042 14.466 1.172 1.00 88.19 80 LYS A N 1
ATOM 639 C CA . LYS A 1 80 ? 6.664 15.871 0.940 1.00 88.19 80 LYS A CA 1
ATOM 640 C C . LYS A 1 80 ? 7.830 16.834 1.167 1.00 88.19 80 LYS A C 1
ATOM 642 O O . LYS A 1 80 ? 7.860 17.888 0.543 1.00 88.19 80 LYS A O 1
ATOM 647 N N . SER A 1 81 ? 8.758 16.496 2.063 1.00 86.19 81 SER A N 1
ATOM 648 C CA . SER A 1 81 ? 9.908 17.339 2.414 1.00 86.19 81 SER A CA 1
ATOM 649 C C . SER A 1 81 ? 11.231 16.873 1.804 1.00 86.19 81 SER A C 1
ATOM 651 O O . SER A 1 81 ? 12.220 17.595 1.896 1.00 86.19 81 SER A O 1
ATOM 653 N N . TYR A 1 82 ? 11.264 15.691 1.186 1.00 87.00 82 TYR A N 1
ATOM 654 C CA . TYR A 1 82 ? 12.466 15.117 0.593 1.00 87.00 82 TYR A CA 1
ATOM 655 C C . TYR A 1 82 ? 12.598 15.477 -0.890 1.00 87.00 82 TYR A C 1
ATOM 657 O O . TYR A 1 82 ? 11.742 15.145 -1.705 1.00 87.00 82 TYR A O 1
ATOM 665 N N . ASP A 1 83 ? 13.711 16.108 -1.242 1.00 87.12 83 ASP A N 1
ATOM 666 C CA . ASP A 1 83 ? 14.044 16.620 -2.576 1.00 87.12 83 ASP A CA 1
ATOM 667 C C . ASP A 1 83 ? 15.043 15.735 -3.352 1.00 87.12 83 ASP A C 1
ATOM 669 O O . ASP A 1 83 ? 15.409 16.042 -4.487 1.00 87.12 83 ASP A O 1
ATOM 673 N N . GLY A 1 84 ? 15.490 14.625 -2.757 1.00 86.50 84 GLY A N 1
ATOM 674 C CA . GLY A 1 84 ? 16.480 13.721 -3.342 1.00 86.50 84 GLY A CA 1
ATOM 675 C C . GLY A 1 84 ? 15.908 12.586 -4.204 1.00 86.50 84 GLY A C 1
ATOM 676 O O . GLY A 1 84 ? 14.729 12.525 -4.547 1.00 86.50 84 GLY A O 1
ATOM 677 N N . ASN A 1 85 ? 16.767 11.615 -4.529 1.00 87.38 85 ASN A N 1
ATOM 678 C CA . ASN A 1 85 ? 16.400 10.431 -5.309 1.00 87.38 85 ASN A CA 1
ATOM 679 C C . ASN A 1 85 ? 15.390 9.539 -4.561 1.00 87.38 85 ASN A C 1
ATOM 681 O O . ASN A 1 85 ? 15.661 9.067 -3.460 1.00 87.38 85 ASN A O 1
ATOM 685 N N . MET A 1 86 ? 14.259 9.220 -5.196 1.00 76.44 86 MET A N 1
ATOM 686 C CA . MET A 1 86 ? 13.174 8.406 -4.625 1.00 76.44 86 MET A CA 1
ATOM 687 C C . MET A 1 86 ? 13.619 7.000 -4.171 1.00 76.44 86 MET A C 1
ATOM 689 O O . MET A 1 86 ? 13.082 6.448 -3.202 1.00 76.44 86 MET A O 1
ATOM 693 N N . VAL A 1 87 ? 14.614 6.415 -4.851 1.00 78.88 87 VAL A N 1
ATOM 694 C CA . VAL A 1 87 ? 15.193 5.116 -4.465 1.00 78.88 87 VAL A CA 1
ATOM 695 C C . VAL A 1 87 ? 15.934 5.241 -3.131 1.00 78.88 87 VAL A C 1
ATOM 697 O O . VAL A 1 87 ? 15.741 4.421 -2.230 1.00 78.88 87 VAL A O 1
ATOM 700 N N . ASP A 1 88 ? 16.717 6.308 -2.971 1.00 85.38 88 ASP A N 1
ATOM 701 C CA . ASP A 1 88 ? 17.446 6.594 -1.736 1.00 85.38 88 ASP A CA 1
ATOM 702 C C . ASP A 1 88 ? 16.504 7.055 -0.617 1.00 85.38 88 ASP A C 1
ATOM 704 O O . ASP A 1 88 ? 16.708 6.676 0.538 1.00 85.38 88 ASP A O 1
ATOM 708 N N . ALA A 1 89 ? 15.420 7.764 -0.956 1.00 83.50 89 ALA A N 1
ATOM 709 C CA . ALA A 1 89 ? 14.382 8.199 -0.022 1.00 83.50 89 ALA A CA 1
ATOM 710 C C . ALA A 1 89 ? 13.852 7.024 0.801 1.00 83.50 89 ALA A C 1
ATOM 712 O O . ALA A 1 89 ? 13.833 7.077 2.024 1.00 83.50 89 ALA A O 1
ATOM 713 N N . SER A 1 90 ? 13.502 5.918 0.138 1.00 84.25 90 SER A N 1
ATOM 714 C CA . SER A 1 90 ? 12.930 4.740 0.802 1.00 84.25 90 SER A CA 1
ATOM 715 C C . SER A 1 90 ? 13.908 4.119 1.807 1.00 84.25 90 SER A C 1
ATOM 717 O O . SER A 1 90 ? 13.525 3.755 2.923 1.00 84.25 90 SER A O 1
ATOM 719 N N . ARG A 1 91 ? 15.197 4.050 1.448 1.00 89.06 91 ARG A N 1
ATOM 720 C CA . ARG A 1 91 ? 16.257 3.556 2.337 1.00 89.06 91 ARG A CA 1
ATOM 721 C C . ARG A 1 91 ? 16.490 4.502 3.517 1.00 89.06 91 ARG A C 1
ATOM 723 O O . ARG A 1 91 ? 16.627 4.036 4.648 1.00 89.06 91 ARG A O 1
ATOM 730 N N . ILE A 1 92 ? 16.538 5.810 3.266 1.00 90.50 92 ILE A N 1
ATOM 731 C CA . ILE A 1 92 ? 16.740 6.836 4.296 1.00 90.50 92 ILE A CA 1
ATOM 732 C C . ILE A 1 92 ? 15.555 6.847 5.265 1.00 90.50 92 ILE A C 1
ATOM 734 O O . ILE A 1 92 ? 15.779 6.755 6.470 1.00 90.50 92 ILE A O 1
ATOM 738 N N . CYS A 1 93 ? 14.316 6.851 4.760 1.00 91.06 93 CYS A N 1
ATOM 739 C CA . CYS A 1 93 ? 13.095 6.743 5.560 1.00 91.06 93 CYS A CA 1
ATOM 740 C C . CYS A 1 93 ? 13.167 5.565 6.523 1.00 91.06 93 CYS A C 1
ATOM 742 O O . CYS A 1 93 ? 12.902 5.722 7.711 1.00 91.06 93 CYS A O 1
ATOM 744 N N . PHE A 1 94 ? 13.550 4.387 6.029 1.00 91.12 94 PHE A N 1
ATOM 745 C CA . PHE A 1 94 ? 13.629 3.194 6.863 1.00 91.12 94 PHE A CA 1
ATOM 746 C C . PHE A 1 94 ? 14.654 3.344 7.999 1.00 91.12 94 PHE A C 1
ATOM 748 O O . PHE A 1 94 ? 14.386 2.967 9.141 1.00 91.12 94 PHE A O 1
ATOM 755 N N . ILE A 1 95 ? 15.821 3.928 7.711 1.00 93.06 95 ILE A N 1
ATOM 756 C CA . ILE A 1 95 ? 16.857 4.179 8.722 1.00 93.06 95 ILE A CA 1
ATOM 757 C C . ILE A 1 95 ? 16.381 5.210 9.751 1.00 93.06 95 ILE A C 1
ATOM 759 O O . ILE A 1 95 ? 16.614 5.014 10.944 1.00 93.06 95 ILE A O 1
ATOM 763 N N . VAL A 1 96 ? 15.723 6.284 9.306 1.00 94.06 96 VAL A N 1
ATOM 764 C CA . VAL A 1 96 ? 15.163 7.321 10.185 1.00 94.06 96 VAL A CA 1
ATOM 765 C C . VAL A 1 96 ? 14.089 6.717 11.081 1.00 94.06 96 VAL A C 1
ATOM 767 O O . VAL A 1 96 ? 14.209 6.807 12.297 1.00 94.06 96 VAL A O 1
ATOM 770 N N . TRP A 1 97 ? 13.115 6.008 10.509 1.00 94.50 97 TRP A N 1
ATOM 771 C CA . TRP A 1 97 ? 12.042 5.344 11.250 1.00 94.50 97 TRP A CA 1
ATOM 772 C C . TRP A 1 97 ? 12.575 4.411 12.338 1.00 94.50 97 TRP A C 1
ATOM 774 O O . TRP A 1 97 ? 12.147 4.484 13.485 1.00 94.50 97 TRP A O 1
ATOM 784 N N . LYS A 1 98 ? 13.575 3.582 12.012 1.00 93.75 98 LYS A N 1
ATOM 785 C CA . LYS A 1 98 ? 14.187 2.658 12.979 1.00 93.75 98 LYS A CA 1
ATOM 786 C C . LYS A 1 98 ? 14.902 3.376 14.132 1.00 93.75 98 LYS A C 1
ATOM 788 O O . LYS A 1 98 ? 15.046 2.795 15.204 1.00 93.75 98 LYS A O 1
ATOM 793 N N . LYS A 1 99 ? 15.385 4.599 13.903 1.00 94.62 99 LYS A N 1
ATOM 794 C CA . LYS A 1 99 ? 16.042 5.434 14.919 1.00 94.62 99 LYS A CA 1
ATOM 795 C C . LYS A 1 99 ? 15.066 6.324 15.693 1.00 94.62 99 LYS A C 1
ATOM 797 O O . LYS A 1 99 ? 15.457 6.821 16.743 1.00 94.62 99 LYS A O 1
ATOM 802 N N . MET A 1 100 ? 13.847 6.538 15.192 1.00 92.56 100 MET A N 1
ATOM 803 C CA . MET A 1 100 ? 12.844 7.355 15.874 1.00 92.56 100 MET A CA 1
ATOM 804 C C . MET A 1 100 ? 12.395 6.703 17.180 1.00 92.56 100 MET A C 1
ATOM 806 O O . MET A 1 100 ? 12.209 5.485 17.249 1.00 92.56 100 MET A O 1
ATOM 810 N N . SER A 1 101 ? 12.212 7.536 18.204 1.00 95.75 101 SER A N 1
ATOM 811 C CA . SER A 1 101 ? 11.684 7.117 19.500 1.00 95.75 101 SER A CA 1
ATOM 812 C C . SER A 1 101 ? 10.200 6.739 19.396 1.00 95.75 101 SER A C 1
ATOM 814 O O . SER A 1 101 ? 9.536 7.015 18.393 1.00 95.75 101 SER A O 1
ATOM 816 N N . ARG A 1 102 ? 9.648 6.092 20.430 1.00 91.00 102 ARG A N 1
ATOM 817 C CA . ARG A 1 102 ? 8.212 5.752 20.438 1.00 91.00 102 ARG A CA 1
ATOM 818 C C . ARG A 1 102 ? 7.352 7.009 20.512 1.00 91.00 102 ARG A C 1
ATOM 820 O O . ARG A 1 102 ? 6.251 7.030 19.973 1.00 91.00 102 ARG A O 1
ATOM 827 N N . GLU A 1 103 ? 7.870 8.042 21.159 1.00 94.12 103 GLU A N 1
ATOM 828 C CA . GLU A 1 103 ? 7.262 9.356 21.288 1.00 94.12 103 GLU A CA 1
ATOM 829 C C . GLU A 1 103 ? 7.160 10.040 19.920 1.00 94.12 103 GLU A C 1
ATOM 831 O O . GLU A 1 103 ? 6.086 10.524 19.565 1.00 94.12 103 GLU A O 1
ATOM 836 N N . ASP A 1 104 ? 8.225 9.982 19.115 1.00 93.75 104 ASP A N 1
ATOM 837 C CA . ASP A 1 104 ? 8.248 10.547 17.756 1.00 93.75 104 ASP A CA 1
ATOM 838 C C . ASP A 1 104 ? 7.394 9.736 16.770 1.00 93.75 104 ASP A C 1
ATOM 840 O O . ASP A 1 104 ? 6.844 10.282 15.814 1.00 93.75 104 ASP A O 1
ATOM 844 N N . GLN A 1 105 ? 7.249 8.426 17.001 1.00 94.88 105 GLN A N 1
ATOM 845 C CA . GLN A 1 105 ? 6.371 7.565 16.199 1.00 94.88 105 GLN A CA 1
ATOM 846 C C . GLN A 1 105 ? 4.887 7.720 16.561 1.00 94.88 105 GLN A C 1
ATOM 848 O O . GLN A 1 105 ? 4.019 7.442 15.731 1.00 94.88 105 GLN A O 1
ATOM 853 N N . LYS A 1 106 ? 4.581 8.185 17.778 1.00 95.50 106 LYS A N 1
ATOM 854 C CA . LYS A 1 106 ? 3.223 8.330 18.318 1.00 95.50 106 LYS A CA 1
ATOM 855 C C . LYS A 1 106 ? 2.226 9.044 17.392 1.00 95.50 106 LYS A C 1
ATOM 857 O O . LYS A 1 106 ? 1.129 8.510 17.241 1.00 95.50 106 LYS A O 1
ATOM 862 N N . PRO A 1 107 ? 2.540 10.191 16.752 1.00 95.81 107 PRO A N 1
ATOM 863 C CA . PRO A 1 107 ? 1.599 10.837 15.835 1.00 95.81 107 PRO A CA 1
ATOM 864 C C . PRO A 1 107 ? 1.236 9.959 14.633 1.00 95.81 107 PRO A C 1
ATOM 866 O O . PRO A 1 107 ? 0.093 9.976 14.189 1.00 95.81 107 PRO A O 1
ATOM 869 N N . PHE A 1 108 ? 2.177 9.165 14.121 1.00 95.81 108 PHE A N 1
ATOM 870 C CA . PHE A 1 108 ? 1.923 8.272 12.990 1.00 95.81 108 PHE A CA 1
ATOM 871 C C . PHE A 1 108 ? 1.140 7.027 13.407 1.00 95.81 108 PHE A C 1
ATOM 873 O O . PHE A 1 108 ? 0.303 6.548 12.648 1.00 95.81 108 PHE A O 1
ATOM 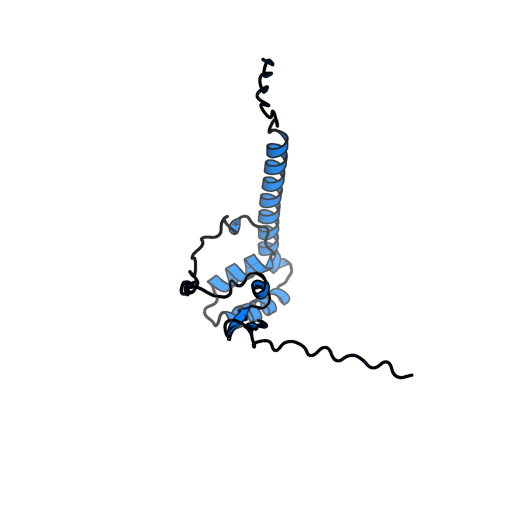880 N N . ILE A 1 109 ? 1.385 6.529 14.623 1.00 95.31 109 ILE A N 1
ATOM 881 C CA . ILE A 1 109 ? 0.625 5.418 15.207 1.00 95.31 109 ILE A CA 1
ATOM 882 C C . ILE A 1 109 ? -0.833 5.827 15.415 1.00 95.31 109 ILE A C 1
ATOM 884 O O . ILE A 1 109 ? -1.721 5.118 14.963 1.00 95.31 109 ILE A O 1
ATOM 888 N N . ALA A 1 110 ? -1.075 6.999 16.005 1.00 96.44 110 ALA A N 1
ATOM 889 C CA . ALA A 1 110 ? -2.428 7.497 16.233 1.00 96.44 110 ALA A CA 1
ATOM 890 C C . ALA A 1 110 ? -3.220 7.669 14.923 1.00 96.44 110 ALA A C 1
ATOM 892 O O . ALA A 1 110 ? -4.375 7.263 14.855 1.00 96.44 110 ALA A O 1
ATOM 893 N N . ARG A 1 111 ? -2.595 8.211 13.864 1.00 94.44 111 ARG A N 1
ATOM 894 C CA . ARG A 1 111 ? -3.238 8.320 12.539 1.00 94.44 111 ARG A CA 1
ATOM 895 C C . ARG A 1 111 ? -3.566 6.953 11.935 1.00 94.44 111 ARG A C 1
ATOM 897 O O . ARG A 1 111 ? -4.632 6.790 11.356 1.00 94.44 111 ARG A O 1
ATOM 904 N N . ALA A 1 112 ? -2.663 5.980 12.062 1.00 95.00 112 ALA A N 1
ATOM 905 C CA . ALA A 1 112 ? -2.910 4.624 11.578 1.00 95.00 112 ALA A CA 1
ATOM 906 C C . ALA A 1 112 ? -4.075 3.957 12.315 1.00 95.00 112 ALA A C 1
ATOM 908 O O . ALA A 1 112 ? -4.961 3.404 11.675 1.00 95.00 112 ALA A O 1
ATOM 909 N N . GLU A 1 113 ? -4.116 4.077 13.643 1.00 95.81 113 GLU A N 1
ATOM 910 C CA . GLU A 1 113 ? -5.218 3.560 14.459 1.00 95.81 113 GLU A CA 1
ATOM 911 C C . GLU A 1 113 ? -6.562 4.199 14.082 1.00 95.81 113 GLU A C 1
ATOM 913 O O . GLU A 1 113 ? -7.572 3.503 14.011 1.00 95.81 113 GLU A O 1
ATOM 918 N N . GLU A 1 114 ? -6.587 5.503 13.800 1.00 95.25 114 GLU A N 1
ATOM 919 C CA . GLU A 1 114 ? -7.794 6.208 13.358 1.00 95.25 114 GLU A CA 1
ATOM 920 C C . GLU A 1 114 ? -8.332 5.655 12.030 1.00 95.25 114 GLU A C 1
ATOM 922 O O . GLU A 1 114 ? -9.516 5.322 11.936 1.00 95.25 114 GLU A O 1
ATOM 927 N N . VAL A 1 115 ? -7.462 5.500 11.026 1.00 94.50 115 VAL A N 1
ATOM 928 C CA . VAL A 1 115 ? -7.848 4.952 9.715 1.00 94.50 115 VAL A CA 1
ATOM 929 C C . VAL A 1 115 ? -8.275 3.489 9.836 1.00 94.50 115 VAL A C 1
ATOM 931 O O . VAL A 1 115 ? -9.305 3.100 9.282 1.00 94.50 115 VAL A O 1
ATOM 934 N N . ASP A 1 116 ? -7.557 2.687 10.625 1.00 94.19 116 ASP A N 1
ATOM 935 C CA . ASP A 1 116 ? -7.915 1.294 10.889 1.00 94.19 116 ASP A CA 1
ATOM 936 C C . ASP A 1 116 ? -9.303 1.189 11.541 1.00 94.19 116 ASP A C 1
ATOM 938 O O . ASP A 1 116 ? -10.113 0.338 11.161 1.00 94.19 116 ASP A O 1
ATOM 942 N N . LEU A 1 117 ? -9.613 2.050 12.513 1.00 94.38 117 LEU A N 1
ATOM 943 C CA . LEU A 1 117 ? -10.924 2.082 13.161 1.00 94.38 117 LEU A CA 1
ATOM 944 C C . LEU A 1 117 ? -12.029 2.493 12.186 1.00 94.38 117 LEU A C 1
ATOM 946 O O . LEU A 1 117 ? -13.058 1.817 12.136 1.00 94.38 117 LEU A O 1
ATOM 950 N N . ALA A 1 118 ? -11.817 3.549 11.398 1.00 92.88 118 ALA A N 1
ATOM 951 C CA . ALA A 1 118 ? -12.782 4.015 10.403 1.00 92.88 118 ALA A CA 1
ATOM 952 C C . ALA A 1 118 ? -13.103 2.918 9.374 1.00 92.88 118 ALA A C 1
ATOM 954 O O . ALA A 1 118 ? -14.273 2.618 9.122 1.00 92.88 118 ALA A O 1
ATOM 955 N N . HIS A 1 119 ? -12.073 2.245 8.859 1.00 92.12 119 HIS A N 1
ATOM 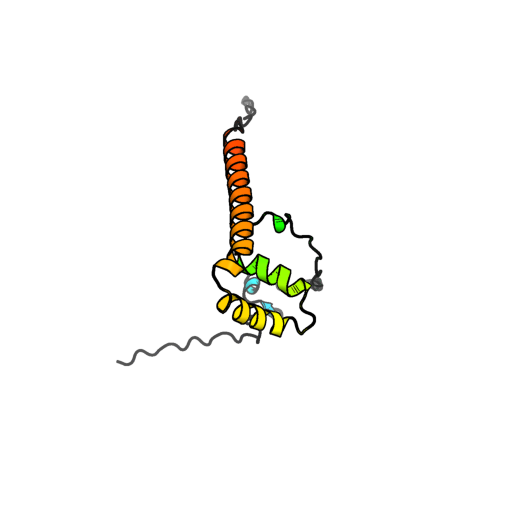956 C CA . HIS A 1 119 ? -12.234 1.130 7.933 1.00 92.12 119 HIS A CA 1
ATOM 957 C C . HIS A 1 119 ? -13.010 -0.036 8.562 1.00 92.12 119 HIS A C 1
ATOM 959 O O . HIS A 1 119 ? -13.950 -0.568 7.971 1.00 92.12 119 HIS A O 1
ATOM 965 N N . ASN A 1 120 ? -12.666 -0.418 9.797 1.00 90.62 120 ASN A N 1
ATOM 966 C CA . ASN A 1 120 ? -13.362 -1.491 10.508 1.00 90.62 120 ASN A CA 1
ATOM 967 C C . ASN A 1 120 ? -14.828 -1.154 10.817 1.00 90.62 120 ASN A C 1
ATOM 969 O O . ASN A 1 120 ? -15.668 -2.055 10.830 1.00 90.62 120 ASN A O 1
ATOM 973 N N . LEU A 1 121 ? -15.152 0.111 11.090 1.00 93.00 121 LEU A N 1
ATOM 974 C CA . LEU A 1 121 ? -16.535 0.557 11.273 1.00 93.00 121 LEU A CA 1
ATOM 975 C C . LEU A 1 121 ? -17.327 0.421 9.972 1.00 93.00 121 LEU A C 1
ATOM 977 O O . LEU A 1 121 ? -18.388 -0.200 9.982 1.00 93.00 121 LEU A O 1
ATOM 981 N N . LYS A 1 122 ? -16.766 0.890 8.853 1.00 89.88 122 LYS A N 1
ATOM 982 C CA . LYS A 1 122 ? -17.383 0.762 7.528 1.00 89.88 122 LYS A CA 1
ATOM 983 C C . LYS A 1 122 ? -17.659 -0.698 7.161 1.00 89.88 122 LYS A C 1
ATOM 985 O O . LYS A 1 122 ? -18.776 -1.032 6.779 1.00 89.88 122 LYS A O 1
ATOM 990 N N . LEU A 1 123 ? -16.690 -1.592 7.383 1.00 87.62 123 LEU A N 1
ATOM 991 C CA . LEU A 1 123 ? -16.880 -3.033 7.174 1.00 87.62 123 LEU A CA 1
ATOM 992 C C . LEU A 1 123 ? -18.029 -3.611 8.017 1.00 87.62 123 LEU A C 1
ATOM 994 O O . LEU A 1 123 ? -18.781 -4.464 7.545 1.00 87.62 123 LEU A O 1
ATOM 998 N N . LYS A 1 124 ? -18.182 -3.165 9.271 1.00 90.31 124 LYS A N 1
ATOM 999 C CA . LYS A 1 124 ? -19.278 -3.614 10.146 1.00 90.31 124 LYS A CA 1
ATOM 1000 C C . LYS A 1 124 ? -20.638 -3.115 9.663 1.00 90.31 124 LYS A C 1
ATOM 1002 O O . LYS A 1 124 ? -21.603 -3.872 9.729 1.00 90.31 124 LYS A O 1
ATOM 1007 N N . GLU A 1 125 ? -20.725 -1.874 9.196 1.00 88.69 125 GLU A N 1
ATOM 1008 C CA . GLU A 1 125 ? -21.953 -1.304 8.631 1.00 88.69 125 GLU A CA 1
ATOM 1009 C C . GLU A 1 125 ? -22.364 -2.016 7.338 1.00 88.69 125 GLU A C 1
ATOM 1011 O O . GLU A 1 125 ? -23.525 -2.402 7.194 1.00 88.69 125 GLU A O 1
ATOM 1016 N N . GLU A 1 126 ? -21.412 -2.265 6.434 1.00 85.56 126 GLU A N 1
ATOM 1017 C CA . GLU A 1 126 ? -21.641 -3.022 5.198 1.00 85.56 126 GLU A CA 1
ATOM 1018 C C . GLU A 1 126 ? -22.132 -4.443 5.503 1.00 85.56 126 GLU A C 1
ATOM 1020 O O . GLU A 1 126 ? -23.142 -4.879 4.948 1.00 85.56 126 GLU A O 1
ATOM 1025 N N . ALA A 1 127 ? -21.500 -5.140 6.454 1.00 86.25 127 ALA A N 1
ATOM 1026 C CA . ALA A 1 127 ? -21.955 -6.458 6.890 1.00 86.25 127 ALA A CA 1
ATOM 1027 C C . ALA A 1 127 ? -23.398 -6.414 7.428 1.00 86.25 127 ALA A C 1
ATOM 1029 O O . ALA A 1 127 ? -24.232 -7.229 7.036 1.00 86.25 127 ALA A O 1
ATOM 1030 N N . GLN A 1 128 ? -23.729 -5.436 8.278 1.00 86.31 128 GLN A N 1
ATOM 1031 C CA . GLN A 1 128 ? -25.093 -5.259 8.796 1.00 86.31 128 GLN A CA 1
ATOM 1032 C C . GLN A 1 128 ? -26.114 -4.898 7.708 1.00 86.31 128 GLN A C 1
ATOM 1034 O O . GLN A 1 128 ? -27.284 -5.260 7.835 1.00 86.31 128 GLN A O 1
ATOM 1039 N N . SER A 1 129 ? -25.698 -4.184 6.660 1.00 76.50 129 SER A N 1
ATOM 1040 C CA . SER A 1 129 ? -26.539 -3.846 5.509 1.00 76.50 129 SER A CA 1
ATOM 1041 C C . SER A 1 129 ? -26.863 -5.080 4.662 1.00 76.50 129 SER A C 1
ATOM 1043 O O . SER A 1 129 ? -28.030 -5.295 4.339 1.00 76.50 129 SER A O 1
ATOM 1045 N N . ILE A 1 130 ? -25.870 -5.936 4.390 1.00 67.25 130 ILE A N 1
ATOM 1046 C CA . ILE A 1 130 ? -26.040 -7.180 3.618 1.00 67.25 130 ILE A CA 1
ATOM 1047 C C . ILE A 1 130 ? -27.042 -8.124 4.297 1.00 67.25 130 ILE A C 1
ATOM 1049 O O . ILE A 1 130 ? -27.886 -8.709 3.628 1.00 67.25 130 ILE A O 1
ATOM 1053 N N . HIS A 1 131 ? -27.024 -8.214 5.630 1.00 57.69 131 HIS A N 1
ATOM 1054 C CA . HIS A 1 131 ? -27.978 -9.032 6.389 1.00 57.69 131 HIS A CA 1
ATOM 1055 C C . HIS A 1 131 ? -29.455 -8.585 6.277 1.00 57.69 131 HIS A C 1
ATOM 1057 O O . HIS A 1 131 ? -30.324 -9.307 6.759 1.00 57.69 131 HIS A O 1
ATOM 1063 N N . LYS A 1 132 ? -29.759 -7.415 5.691 1.00 57.94 132 LYS A N 1
ATOM 1064 C CA . LYS A 1 132 ? -31.129 -6.875 5.552 1.00 57.94 132 LYS A CA 1
ATOM 1065 C C . LYS A 1 132 ? -31.687 -6.924 4.128 1.00 57.94 132 LYS A C 1
ATOM 1067 O O . LYS A 1 132 ? -32.796 -6.438 3.912 1.00 57.94 132 LYS A O 1
ATOM 1072 N N . ALA A 1 133 ? -30.943 -7.454 3.162 1.00 54.16 133 ALA A N 1
ATOM 1073 C CA . ALA A 1 133 ? -31.495 -7.720 1.843 1.00 54.16 133 ALA A CA 1
ATOM 1074 C C . ALA A 1 133 ? -32.332 -9.007 1.925 1.00 54.16 133 ALA A C 1
ATOM 1076 O O . ALA A 1 133 ? -31.776 -10.096 2.028 1.00 54.16 133 ALA A O 1
ATOM 1077 N N . ASP A 1 134 ? -33.660 -8.873 1.945 1.00 52.38 134 ASP A N 1
ATOM 1078 C CA . ASP A 1 134 ? -34.573 -10.000 1.741 1.00 52.38 134 ASP A CA 1
ATOM 1079 C C . ASP A 1 1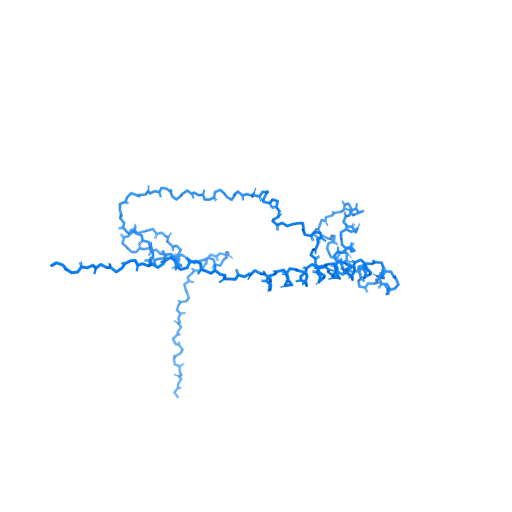34 ? -34.297 -10.591 0.350 1.00 52.38 134 ASP A C 1
ATOM 1081 O O . ASP A 1 134 ? -34.591 -9.970 -0.674 1.00 52.38 134 ASP A O 1
ATOM 1085 N N . ASP A 1 135 ? -33.718 -11.792 0.321 1.00 58.78 135 ASP A N 1
ATOM 1086 C CA . ASP A 1 135 ? -33.525 -12.635 -0.865 1.00 58.78 135 ASP A CA 1
ATOM 1087 C C . ASP A 1 135 ? -34.874 -13.203 -1.363 1.00 58.78 135 ASP A C 1
ATOM 1089 O O . ASP A 1 135 ? -35.003 -14.399 -1.645 1.00 58.78 135 ASP A O 1
ATOM 1093 N N . GLU A 1 136 ? -35.927 -12.382 -1.459 1.00 56.47 136 GLU A N 1
ATOM 1094 C CA . GLU A 1 136 ? -37.200 -12.820 -2.034 1.00 56.47 136 GLU A CA 1
ATOM 1095 C C . GLU A 1 136 ? -37.057 -12.906 -3.560 1.00 56.47 136 GLU A C 1
ATOM 1097 O O . GLU A 1 136 ? -37.399 -12.011 -4.333 1.00 56.47 136 GLU A O 1
ATOM 1102 N N . ALA A 1 137 ? -36.461 -14.018 -3.991 1.00 60.00 137 ALA A N 1
ATOM 1103 C CA . ALA A 1 137 ? -36.383 -14.449 -5.370 1.00 60.00 137 ALA A CA 1
ATOM 1104 C C . ALA A 1 137 ? -37.804 -14.696 -5.888 1.00 60.00 137 ALA A C 1
ATOM 1106 O O . ALA A 1 137 ? -38.397 -15.747 -5.627 1.00 60.00 137 ALA A O 1
ATOM 1107 N N . ASP A 1 138 ? -38.336 -13.730 -6.638 1.00 60.06 138 ASP A N 1
ATOM 1108 C CA . ASP A 1 138 ? -39.633 -13.821 -7.308 1.00 60.06 138 ASP A CA 1
ATOM 1109 C C . ASP A 1 138 ? -39.589 -14.926 -8.382 1.00 60.06 138 ASP A C 1
ATOM 1111 O O . ASP A 1 138 ? -39.312 -14.721 -9.569 1.00 60.06 138 ASP A O 1
ATOM 1115 N N . SER A 1 139 ? -39.783 -16.165 -7.928 1.00 61.19 139 SER A N 1
ATOM 1116 C CA . SER A 1 139 ? -39.869 -17.353 -8.763 1.00 61.19 139 SER A CA 1
ATOM 1117 C C . SER A 1 139 ? -41.221 -17.334 -9.459 1.00 61.19 139 SER A C 1
ATOM 1119 O O . SER A 1 139 ? -42.194 -17.936 -9.006 1.00 61.19 139 SER A O 1
ATOM 1121 N N . LYS A 1 140 ? -41.280 -16.616 -10.582 1.00 53.34 140 LYS A N 1
ATOM 1122 C CA . LYS A 1 140 ? -42.441 -16.555 -11.469 1.00 53.34 140 LYS A CA 1
ATOM 1123 C C . LYS A 1 140 ? -42.872 -17.979 -11.840 1.00 53.34 140 LYS A C 1
ATOM 1125 O O . LYS A 1 140 ? -42.167 -18.679 -12.566 1.00 53.34 140 LYS A O 1
ATOM 1130 N N . ALA A 1 141 ? -44.021 -18.413 -11.323 1.00 48.94 141 ALA A N 1
ATOM 1131 C CA . ALA A 1 141 ? -44.569 -19.745 -11.550 1.00 48.94 141 ALA A CA 1
ATOM 1132 C C . ALA A 1 141 ? -44.724 -20.017 -13.056 1.00 48.94 141 ALA A C 1
ATOM 1134 O O . ALA A 1 141 ? -45.566 -19.416 -13.728 1.00 48.94 141 ALA A O 1
ATOM 1135 N N . ALA A 1 142 ? -43.902 -20.925 -13.584 1.00 52.41 142 ALA A N 1
ATOM 1136 C CA . ALA A 1 142 ? -44.038 -21.432 -14.939 1.00 52.41 142 ALA A CA 1
ATOM 1137 C C . ALA A 1 142 ? -45.376 -22.177 -15.053 1.00 52.41 142 ALA A C 1
ATOM 1139 O O . ALA A 1 142 ? -45.627 -23.179 -14.379 1.00 52.41 142 ALA A O 1
ATOM 1140 N N . THR A 1 143 ? -46.261 -21.632 -15.880 1.00 46.69 143 THR A N 1
ATOM 1141 C CA . THR A 1 143 ? -47.576 -22.172 -16.203 1.00 46.69 143 THR A CA 1
ATOM 1142 C C . THR A 1 143 ? -47.455 -23.561 -16.827 1.00 46.69 143 THR A C 1
ATOM 1144 O O . THR A 1 143 ? -46.599 -23.837 -17.665 1.00 46.69 143 THR A O 1
ATOM 1147 N N . LYS A 1 144 ? -48.328 -24.459 -16.373 1.00 57.34 144 LYS A N 1
ATOM 1148 C CA . LYS A 1 144 ? -48.419 -25.857 -16.796 1.00 57.34 144 LYS A CA 1
ATOM 1149 C C . LYS A 1 144 ? -48.859 -25.898 -18.265 1.00 57.34 144 LYS A C 1
ATOM 1151 O O . LYS A 1 144 ? -49.880 -25.308 -18.599 1.00 57.34 144 LYS A O 1
ATOM 1156 N N . PHE A 1 145 ? -48.099 -26.571 -19.127 1.00 51.75 145 PHE A N 1
ATOM 1157 C CA . PHE A 1 145 ? -48.531 -26.876 -20.493 1.00 51.75 145 PHE A CA 1
ATOM 1158 C C . PHE A 1 145 ? -49.535 -28.034 -20.459 1.00 51.75 145 PHE A C 1
ATOM 1160 O O . PHE A 1 145 ? -49.189 -29.137 -20.030 1.00 51.75 145 PHE A O 1
ATOM 1167 N N . ASP A 1 146 ? -50.760 -27.779 -20.915 1.00 53.66 146 ASP A N 1
ATOM 1168 C CA . ASP A 1 146 ? -51.747 -28.820 -21.192 1.00 53.66 146 ASP A CA 1
ATOM 1169 C C . ASP A 1 146 ? -51.358 -29.614 -22.447 1.00 53.66 146 ASP A C 1
ATOM 1171 O O . ASP A 1 146 ? -50.909 -29.069 -23.458 1.00 53.66 146 ASP A O 1
ATOM 1175 N N . LYS A 1 147 ? -51.508 -30.934 -22.339 1.00 52.25 147 LYS A N 1
ATOM 1176 C CA . LYS A 1 147 ? -51.237 -31.931 -23.379 1.00 52.25 147 LYS A CA 1
ATOM 1177 C C . LYS A 1 147 ? -52.386 -31.935 -24.394 1.00 52.25 147 LYS A C 1
ATOM 1179 O O . LYS A 1 147 ? -53.536 -32.087 -23.986 1.00 52.25 147 LYS A O 1
ATOM 1184 N N . VAL A 1 148 ? -52.061 -31.849 -25.684 1.00 50.00 148 VAL A N 1
ATOM 1185 C CA . VAL A 1 148 ? -52.936 -32.267 -26.795 1.00 50.00 148 VAL A CA 1
ATOM 1186 C C . VAL A 1 148 ? -52.323 -33.496 -27.443 1.00 50.00 148 VAL A C 1
ATOM 1188 O O . VAL A 1 148 ? -51.083 -33.487 -27.626 1.00 50.00 148 VAL A O 1
#

Organism: Brassica campestris (NCBI:txid3711)

Radius of gyration: 28.9 Å; chains: 1; bounding box: 75×66×63 Å

Secondary structure (DSSP, 8-state):
---------PPPB-TTS-BEEE-TTT--EEEGGGSTT---SS-----------------SS-GGGS---HHHHHHHHHH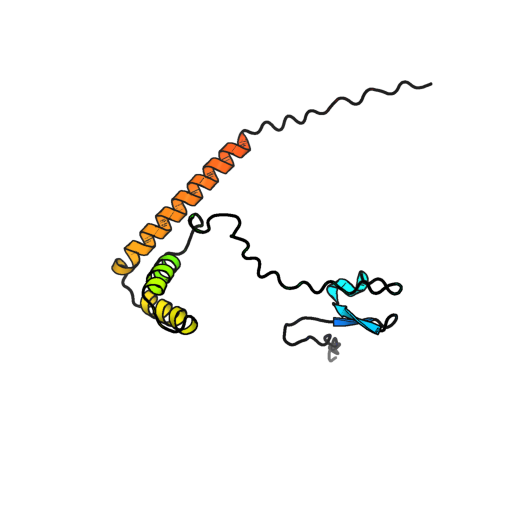HH--S-HHHHHHHHHHHHHHS-HHHHHHHHHHHHHHHHHHHHHHHHHHHHHTT----------PPPPP-

Sequence (148 aa):
MARIRKRVQAVRRAADGSAFDKCEECGDMIAIALFDMHECGEKRREPKRFKCVSSDSKPVGSFEDEPRSPFVFFLEDFRKSYDGNMVDASRICFIVWKKMSREDQKPFIARAEEVDLAHNLKLKEEAQSIHKADDEADSKAATKFDKV

Foldseek 3Di:
DDPPDPPPPDADADPVRWGWDADPQQRDTHGPVCVVVDDRDDDPPPPPPPPPPPPPPVPPDDCLLPQDDLLVVQLVVQVVVDPDDPVVSVVVSVVVVVVDDVVRSVVSRVSNVVSVVSNVVVVVVVVVVVVPPPPPPPPPDDDDDDDD